Protein AF-A0A7W8RQ91-F1 (afdb_monomer_lite)

Sequence (75 aa):
MSAVLLDGDHIGAFYLALGTTEPSWDLLLVKGNIKQFDDPRTYVRFSSVMEIMDGFPGCRESMQAHLVALFEAAK

Radius of gyration: 19.15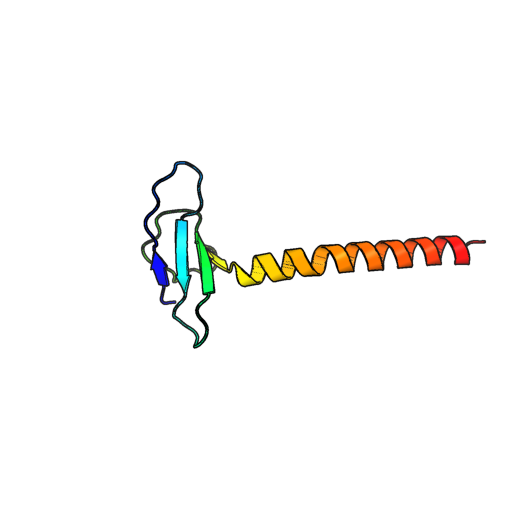 Å; chains: 1; bounding box: 30×22×60 Å

Secondary structure (DSSP, 8-state):
--EEEEP---TTPPEEEEE-SSSS-EEEEESS--S----TTSEEEHHHHHHHHHHHHHHHHHHHHHHHHHHHHT-

pLDDT: mean 81.17, std 10.4, range [56.56, 96.5]

Foldseek 3Di:
DDWDWDDDDDVPAFTWIWDPPDPDIWIKTARDPDPDCPDVVGIDTPVVVVVCVVVPVVVVVVVVVVVVVVVVVVD

Structure (mmCIF, N/CA/C/O backbone):
data_AF-A0A7W8RQ91-F1
#
_entry.id   AF-A0A7W8RQ91-F1
#
loop_
_atom_site.group_PDB
_atom_site.id
_atom_site.type_symbol
_atom_site.label_atom_id
_atom_site.label_alt_id
_atom_site.label_comp_id
_atom_site.label_asym_id
_atom_site.label_entity_id
_atom_site.label_seq_id
_atom_site.pdbx_PDB_ins_code
_atom_site.Cartn_x
_atom_site.Cartn_y
_atom_site.Cartn_z
_atom_site.occupancy
_atom_site.B_iso_or_equiv
_atom_site.auth_seq_id
_atom_site.auth_comp_id
_atom_site.auth_asym_id
_atom_site.auth_atom_id
_a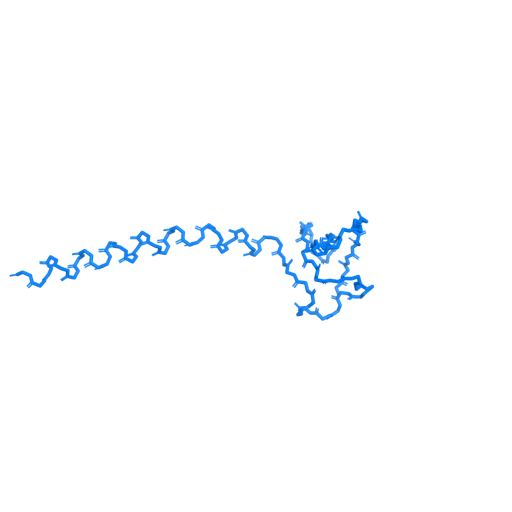tom_site.pdbx_PDB_model_num
ATOM 1 N N . MET A 1 1 ? -1.219 -8.366 -19.233 1.00 67.75 1 MET A N 1
ATOM 2 C CA . MET A 1 1 ? -2.078 -7.243 -18.763 1.00 67.75 1 MET A CA 1
ATOM 3 C C . MET A 1 1 ? -1.949 -6.101 -19.760 1.00 67.75 1 MET A C 1
ATOM 5 O O . MET A 1 1 ? -0.884 -5.962 -20.343 1.00 67.75 1 MET A O 1
ATOM 9 N N . SER A 1 2 ? -2.997 -5.304 -19.983 1.00 71.38 2 SER A N 1
ATOM 10 C CA . SER A 1 2 ? -2.938 -4.151 -20.895 1.00 71.38 2 SER A CA 1
ATOM 11 C C . SER A 1 2 ? -2.756 -2.852 -20.112 1.00 71.38 2 SER A C 1
ATOM 13 O O . SER A 1 2 ? -3.536 -2.584 -19.191 1.00 71.38 2 SER A O 1
ATOM 15 N N . ALA A 1 3 ? -1.732 -2.068 -20.460 1.00 71.25 3 ALA A N 1
ATOM 16 C CA . ALA A 1 3 ? -1.510 -0.743 -19.896 1.00 71.25 3 ALA A CA 1
ATOM 17 C C . ALA A 1 3 ? -0.785 0.209 -20.859 1.00 71.25 3 ALA A C 1
ATOM 19 O O . ALA A 1 3 ? -0.046 -0.229 -21.741 1.00 71.25 3 ALA A O 1
ATOM 20 N N . VAL A 1 4 ? -1.003 1.514 -20.678 1.00 75.00 4 VAL A N 1
ATOM 21 C CA . VAL A 1 4 ? -0.406 2.584 -21.497 1.00 75.00 4 VAL A CA 1
ATOM 22 C C . VAL A 1 4 ? 0.539 3.414 -20.638 1.00 75.00 4 VAL A C 1
ATOM 24 O O . VAL A 1 4 ? 0.102 3.956 -19.626 1.00 75.00 4 VAL A O 1
ATOM 27 N N . LEU A 1 5 ? 1.810 3.518 -21.041 1.00 76.12 5 LEU A N 1
ATOM 28 C CA . LEU A 1 5 ? 2.811 4.356 -20.375 1.00 76.12 5 LEU A CA 1
ATOM 29 C C . LEU A 1 5 ? 2.514 5.840 -20.640 1.00 76.12 5 LEU A C 1
ATOM 31 O O . LEU A 1 5 ? 2.334 6.244 -21.788 1.00 76.12 5 LEU A O 1
ATOM 35 N N . LEU A 1 6 ? 2.472 6.639 -19.581 1.00 72.19 6 LEU A N 1
ATOM 36 C CA . LEU A 1 6 ? 2.370 8.091 -19.635 1.00 72.19 6 LEU A CA 1
ATOM 37 C C . LEU A 1 6 ? 3.799 8.650 -19.610 1.00 72.19 6 LEU A C 1
ATOM 39 O O . LEU A 1 6 ? 4.573 8.331 -18.708 1.00 72.19 6 LEU A O 1
ATOM 43 N N . ASP A 1 7 ? 4.166 9.415 -20.635 1.00 64.50 7 ASP A N 1
ATOM 44 C CA . ASP A 1 7 ? 5.542 9.869 -20.861 1.00 64.50 7 ASP A CA 1
ATOM 45 C C . ASP A 1 7 ? 6.036 10.791 -19.729 1.00 64.50 7 ASP A C 1
ATOM 47 O O . ASP A 1 7 ? 5.305 11.670 -19.264 1.00 64.50 7 ASP A O 1
ATOM 51 N N . GLY A 1 8 ? 7.270 10.581 -19.266 1.00 60.19 8 GLY A N 1
ATOM 52 C CA . GLY A 1 8 ? 7.824 11.267 -18.096 1.00 60.19 8 GLY A CA 1
ATOM 53 C C . GLY A 1 8 ? 9.244 10.811 -17.786 1.00 60.19 8 GLY A C 1
ATOM 54 O O . GLY A 1 8 ? 9.456 9.944 -16.942 1.00 60.19 8 GLY A O 1
ATOM 55 N N . ASP A 1 9 ? 10.224 11.385 -18.480 1.00 56.56 9 ASP A N 1
ATOM 56 C CA . ASP A 1 9 ? 11.630 11.003 -18.337 1.00 56.56 9 ASP A CA 1
ATOM 57 C C . ASP A 1 9 ? 12.320 11.875 -17.275 1.00 56.56 9 ASP A C 1
ATOM 59 O O . ASP A 1 9 ? 12.934 12.910 -17.548 1.00 56.56 9 ASP A O 1
ATOM 63 N N . HIS A 1 10 ? 12.171 11.466 -16.015 1.00 62.16 10 HIS A N 1
ATOM 64 C CA . HIS A 1 10 ? 12.851 12.075 -14.875 1.00 62.16 10 HIS A CA 1
ATOM 65 C C . HIS A 1 10 ? 13.670 11.020 -14.130 1.00 62.16 10 HIS A C 1
ATOM 67 O O . HIS A 1 10 ? 13.141 10.010 -13.665 1.00 62.16 10 HIS A O 1
ATOM 73 N N . ILE A 1 11 ? 14.979 11.261 -14.002 1.00 61.16 11 ILE A N 1
ATOM 74 C CA . ILE A 1 11 ? 15.913 10.338 -13.345 1.00 61.16 11 ILE A CA 1
ATOM 75 C C . ILE A 1 11 ? 15.453 10.084 -11.902 1.00 61.16 11 ILE A C 1
ATOM 77 O O . ILE A 1 11 ? 15.425 10.998 -11.081 1.00 61.16 11 ILE A O 1
ATOM 81 N N . GLY A 1 12 ? 15.113 8.827 -11.600 1.00 63.78 12 GLY A N 1
ATOM 82 C CA . GLY A 1 12 ? 14.696 8.380 -10.267 1.00 63.78 12 GLY A CA 1
ATOM 83 C C . GLY A 1 12 ? 13.194 8.477 -9.974 1.00 63.78 12 GLY A C 1
ATOM 84 O O . GLY A 1 12 ? 12.780 8.053 -8.896 1.00 63.78 12 GLY A O 1
ATOM 85 N N . ALA A 1 13 ? 12.380 8.990 -10.901 1.00 70.12 13 ALA A N 1
ATOM 86 C CA . ALA A 1 13 ? 10.924 8.982 -10.775 1.00 70.12 13 ALA A CA 1
ATOM 87 C C . ALA A 1 13 ? 10.324 7.639 -11.224 1.00 70.12 13 ALA A C 1
ATOM 89 O O . ALA A 1 13 ? 10.905 6.913 -12.032 1.00 70.12 13 ALA A O 1
ATOM 90 N N . PHE A 1 14 ? 9.140 7.311 -10.701 1.00 75.12 14 PHE A N 1
ATOM 91 C CA . PHE A 1 14 ? 8.342 6.209 -11.237 1.00 75.12 14 PHE A CA 1
ATOM 92 C C . PHE A 1 14 ? 7.769 6.605 -12.595 1.00 75.12 14 PHE A C 1
ATOM 94 O O . PHE A 1 14 ? 7.235 7.705 -12.741 1.00 75.12 14 PHE A O 1
ATOM 101 N N . TYR A 1 15 ? 7.803 5.683 -13.553 1.00 82.31 15 TYR A N 1
ATOM 102 C CA . TYR A 1 15 ? 6.976 5.813 -14.742 1.00 82.31 15 TYR A CA 1
ATOM 103 C C . TYR A 1 15 ? 5.523 5.526 -14.364 1.00 82.31 15 TYR A C 1
ATOM 105 O O . TYR A 1 15 ? 5.243 4.641 -13.549 1.00 82.31 15 TYR A O 1
ATOM 113 N N . LEU A 1 16 ? 4.602 6.281 -14.952 1.00 84.06 16 LEU A N 1
ATOM 114 C CA . LEU A 1 16 ? 3.173 6.113 -14.727 1.00 84.06 16 LEU A CA 1
ATOM 115 C C . LEU A 1 16 ? 2.571 5.331 -15.886 1.00 84.06 16 LEU A C 1
ATOM 117 O O . LEU A 1 16 ? 2.898 5.585 -17.041 1.00 84.06 16 LEU A O 1
ATOM 121 N N . A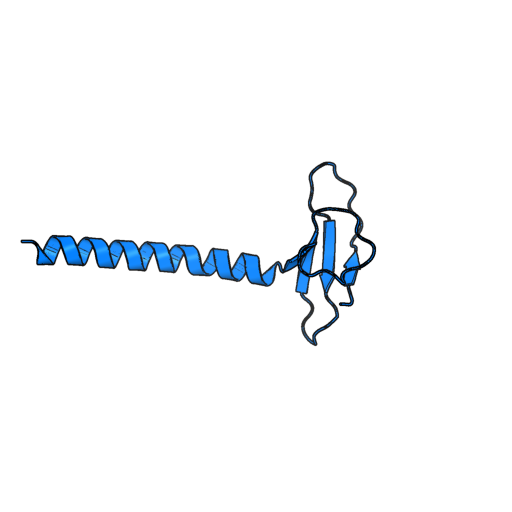LA A 1 17 ? 1.675 4.396 -15.594 1.00 86.00 17 ALA A N 1
ATOM 122 C CA . ALA A 1 17 ? 0.898 3.725 -16.627 1.00 86.00 17 ALA A CA 1
ATOM 123 C C . ALA A 1 17 ? -0.567 3.574 -16.223 1.00 86.00 17 ALA A C 1
ATOM 125 O O . ALA A 1 17 ? -0.880 3.475 -15.043 1.00 86.00 17 ALA A O 1
ATOM 126 N N . LEU A 1 18 ? -1.472 3.545 -17.198 1.00 85.06 18 LEU A N 1
ATOM 127 C CA . LEU A 1 18 ? -2.891 3.276 -16.959 1.00 85.06 18 LEU A CA 1
ATOM 128 C C . LEU A 1 18 ? -3.191 1.813 -17.248 1.00 85.06 18 LEU A C 1
ATOM 130 O O . LEU A 1 18 ? -3.054 1.388 -18.391 1.00 85.06 18 LEU A O 1
ATOM 134 N N . GLY A 1 19 ? -3.607 1.057 -16.234 1.00 84.50 19 GLY A N 1
ATOM 135 C CA . GLY A 1 19 ? -4.083 -0.314 -16.384 1.00 84.50 19 GLY A CA 1
ATOM 136 C C . GLY A 1 19 ? -5.494 -0.338 -16.963 1.00 84.50 19 GLY A C 1
ATOM 137 O O . GLY A 1 19 ? -6.416 0.213 -16.371 1.00 84.50 19 GLY A O 1
ATOM 138 N N . THR A 1 20 ? -5.669 -1.003 -18.105 1.00 81.50 20 THR A N 1
ATOM 139 C CA . THR A 1 20 ? -6.939 -1.046 -18.858 1.00 81.50 20 THR A CA 1
ATOM 140 C C . THR A 1 20 ? -7.567 -2.442 -18.880 1.00 81.50 20 THR A C 1
ATOM 142 O O . THR A 1 20 ? -8.367 -2.750 -19.759 1.00 81.50 20 THR A O 1
ATOM 145 N N . THR A 1 21 ? -7.122 -3.339 -17.995 1.00 73.25 21 THR A N 1
ATOM 146 C CA . THR A 1 21 ? -7.474 -4.773 -18.055 1.00 73.25 21 THR A CA 1
ATOM 147 C C . THR A 1 21 ? -8.824 -5.071 -17.389 1.00 73.25 21 THR A C 1
ATOM 149 O O . THR A 1 21 ? -9.460 -6.068 -17.713 1.00 73.25 21 THR A O 1
ATOM 152 N N . GLU A 1 22 ? -9.281 -4.192 -16.499 1.00 71.00 22 GLU A N 1
ATOM 153 C CA . GLU A 1 22 ? -10.552 -4.286 -15.777 1.00 71.00 22 GLU A CA 1
ATOM 154 C C . GLU A 1 22 ? -11.478 -3.108 -16.143 1.00 71.00 22 GLU A C 1
ATOM 156 O O . GLU A 1 22 ? -11.003 -2.100 -16.675 1.00 71.00 22 GLU A O 1
ATOM 161 N N . PRO A 1 23 ? -12.801 -3.208 -15.889 1.00 70.00 23 PRO A N 1
ATOM 162 C CA . PRO A 1 23 ? -13.758 -2.141 -16.202 1.00 70.00 23 PRO A CA 1
ATOM 163 C C . PRO A 1 23 ? -13.473 -0.820 -15.469 1.00 70.00 23 PRO A C 1
ATOM 165 O O . PRO A 1 23 ? -13.916 0.234 -15.923 1.00 70.00 23 PRO A O 1
ATOM 168 N N . SER A 1 24 ? -12.721 -0.859 -14.367 1.00 74.12 24 SER A N 1
ATOM 169 C CA . SER A 1 24 ? -12.154 0.315 -13.706 1.00 74.12 24 SER A CA 1
ATOM 170 C C . SER A 1 24 ? -10.698 0.508 -14.116 1.00 74.12 24 SER A C 1
ATOM 172 O O . SER A 1 24 ? -9.882 -0.407 -13.997 1.00 74.12 24 SER A O 1
ATOM 174 N N . TRP A 1 25 ? -10.365 1.715 -14.567 1.00 82.19 25 TRP A N 1
ATOM 175 C CA . TRP A 1 25 ? -8.978 2.092 -14.820 1.00 82.19 25 TRP A CA 1
ATOM 176 C C . TRP A 1 25 ? -8.245 2.279 -13.493 1.00 82.19 25 TRP A C 1
ATOM 178 O O . TRP A 1 25 ? -8.800 2.853 -12.557 1.00 82.19 25 TRP A O 1
ATOM 188 N N . ASP A 1 26 ? -6.994 1.832 -13.431 1.00 85.56 26 ASP A N 1
ATOM 189 C CA . ASP A 1 26 ? -6.117 2.046 -12.277 1.00 85.56 26 ASP A CA 1
ATOM 190 C C . ASP A 1 26 ? -4.788 2.655 -12.732 1.00 85.56 26 ASP A C 1
ATOM 192 O O . ASP A 1 26 ? -4.311 2.384 -13.839 1.00 85.56 26 ASP A O 1
ATOM 196 N N . LEU A 1 27 ? -4.189 3.480 -11.876 1.00 88.38 27 LEU A N 1
ATOM 197 C CA . LEU A 1 27 ? -2.873 4.057 -12.110 1.00 88.38 27 LEU A CA 1
ATOM 198 C C . LEU A 1 27 ? -1.804 3.096 -11.587 1.00 88.38 27 LEU A C 1
ATOM 200 O O . LEU A 1 27 ? -1.902 2.544 -10.495 1.00 88.38 27 LEU A O 1
ATOM 204 N N . LEU A 1 28 ? -0.755 2.909 -12.370 1.00 87.38 28 LEU A N 1
ATOM 205 C CA . LEU A 1 28 ? 0.327 1.980 -12.097 1.00 87.38 28 LEU A CA 1
ATOM 206 C C . LEU A 1 28 ? 1.617 2.768 -11.923 1.00 87.38 28 LEU A C 1
ATOM 208 O O . LEU A 1 28 ? 1.959 3.602 -12.761 1.00 87.38 28 LEU A O 1
ATOM 212 N N . LEU A 1 29 ? 2.339 2.464 -10.853 1.00 87.38 29 LEU A N 1
ATOM 213 C CA . LEU A 1 29 ? 3.674 2.969 -10.572 1.00 87.38 29 LEU A CA 1
ATOM 214 C C . LEU A 1 29 ? 4.695 1.941 -11.051 1.00 87.38 29 LEU A C 1
ATOM 216 O O . LEU A 1 29 ? 4.656 0.780 -10.638 1.00 87.38 29 LEU A O 1
ATOM 220 N N . VAL A 1 30 ? 5.617 2.358 -11.910 1.00 85.00 30 VAL A N 1
ATOM 221 C CA . VAL A 1 30 ? 6.510 1.452 -12.631 1.00 85.00 30 VAL A CA 1
ATOM 222 C C . VAL A 1 30 ? 7.964 1.870 -12.429 1.00 85.00 30 VAL A C 1
ATOM 224 O O . VAL A 1 30 ? 8.326 3.029 -12.614 1.00 85.00 30 VAL A O 1
ATOM 227 N N . LYS A 1 31 ? 8.827 0.923 -12.043 1.00 73.94 31 LYS A N 1
ATOM 228 C CA . LYS A 1 31 ? 10.226 1.208 -11.662 1.00 73.94 31 LYS A CA 1
ATOM 229 C C . LYS A 1 31 ? 11.183 1.382 -12.860 1.00 73.94 31 LYS A C 1
ATOM 231 O O . LYS A 1 31 ? 12.368 1.632 -12.671 1.00 73.94 31 LYS A O 1
ATOM 236 N N . GLY A 1 32 ? 10.699 1.260 -14.092 1.00 70.31 32 GLY A N 1
ATOM 237 C CA . GLY A 1 32 ? 11.511 1.427 -15.296 1.00 70.31 32 GLY A CA 1
ATOM 238 C C . GLY A 1 32 ? 10.665 1.523 -16.559 1.00 70.31 32 GLY A C 1
ATOM 239 O O . GLY A 1 32 ? 9.459 1.296 -16.523 1.00 70.31 32 GLY A O 1
ATOM 240 N N . ASN A 1 33 ? 11.304 1.839 -17.684 1.00 69.19 33 ASN A N 1
ATOM 241 C CA . ASN A 1 33 ? 10.647 1.869 -18.988 1.00 69.19 33 ASN A CA 1
ATOM 242 C C . ASN A 1 33 ? 10.432 0.434 -19.503 1.00 69.19 33 ASN A C 1
ATOM 244 O O . ASN A 1 33 ? 11.216 -0.100 -20.290 1.00 69.19 33 ASN A O 1
ATOM 248 N N . ILE A 1 34 ? 9.397 -0.223 -18.984 1.00 68.94 34 ILE A N 1
ATOM 249 C CA . ILE A 1 34 ? 8.955 -1.546 -19.425 1.00 68.94 34 ILE A CA 1
ATOM 250 C C . ILE A 1 34 ? 7.869 -1.397 -20.485 1.00 68.94 34 ILE A C 1
ATOM 252 O O . ILE A 1 34 ? 6.866 -0.717 -20.299 1.00 68.94 34 ILE A O 1
ATOM 256 N N . LYS A 1 35 ? 8.079 -2.076 -21.614 1.00 66.94 35 LYS A N 1
ATOM 257 C CA . LYS A 1 35 ? 7.153 -2.084 -22.757 1.00 66.94 35 LYS A CA 1
ATOM 258 C C . LYS A 1 35 ? 6.055 -3.143 -22.636 1.00 66.94 35 LYS A C 1
ATOM 260 O O . LYS A 1 35 ? 5.135 -3.156 -23.446 1.00 66.94 35 LYS A O 1
ATOM 265 N N . GLN A 1 36 ? 6.181 -4.052 -21.671 1.00 68.62 36 GLN A N 1
ATOM 266 C CA . GLN A 1 36 ? 5.271 -5.172 -21.444 1.00 68.62 36 GLN A CA 1
ATOM 267 C C . GLN A 1 36 ? 4.952 -5.263 -19.953 1.00 68.62 36 GLN A C 1
ATOM 269 O O . GLN A 1 36 ? 5.857 -5.247 -19.121 1.00 68.62 36 GLN A O 1
ATOM 274 N N . PHE A 1 37 ? 3.663 -5.364 -19.634 1.00 72.31 37 PHE A N 1
ATOM 275 C CA . PHE A 1 37 ? 3.131 -5.390 -18.267 1.00 72.31 37 PHE A CA 1
ATOM 276 C C . PHE A 1 37 ? 2.718 -6.804 -17.844 1.00 72.31 37 PHE A C 1
ATOM 278 O O . PHE A 1 37 ? 1.751 -6.994 -17.113 1.00 72.31 37 PHE A O 1
ATOM 285 N N . ASP A 1 38 ? 3.404 -7.824 -18.352 1.00 74.88 38 ASP A N 1
ATOM 286 C CA . ASP A 1 38 ? 2.987 -9.216 -18.164 1.00 74.88 38 ASP A CA 1
ATOM 287 C C . ASP A 1 38 ? 3.510 -9.833 -16.862 1.00 74.88 38 ASP A C 1
ATOM 289 O O . ASP A 1 38 ? 2.943 -10.811 -16.378 1.00 74.88 38 ASP A O 1
ATOM 293 N N . ASP A 1 39 ? 4.540 -9.232 -16.258 1.00 79.06 39 AS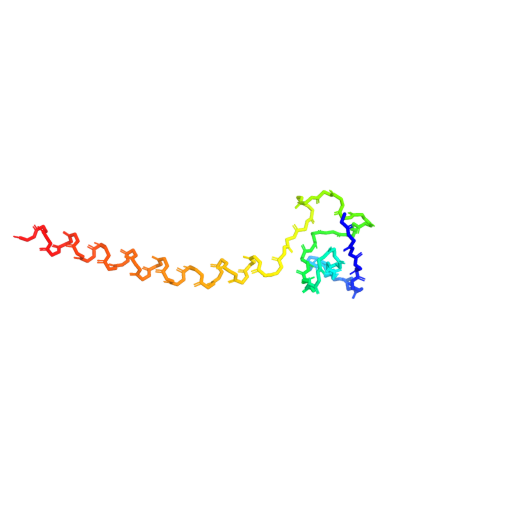P A N 1
ATOM 294 C CA . ASP A 1 39 ? 5.035 -9.613 -14.937 1.00 79.06 39 ASP A CA 1
ATOM 295 C C . ASP A 1 39 ? 4.482 -8.666 -13.850 1.00 79.06 39 ASP A C 1
ATOM 297 O O . ASP A 1 39 ? 4.903 -7.503 -13.778 1.00 79.06 39 ASP A O 1
ATOM 301 N N . PRO A 1 40 ? 3.596 -9.142 -12.952 1.00 75.94 40 PRO A N 1
ATOM 302 C CA . PRO A 1 40 ? 3.018 -8.341 -11.871 1.00 75.94 40 PRO A CA 1
ATOM 303 C C . PRO A 1 40 ? 4.035 -7.853 -10.832 1.00 75.94 40 PRO A C 1
ATOM 305 O O . PRO A 1 40 ? 3.689 -7.056 -9.967 1.00 75.94 40 PRO A O 1
ATOM 308 N N . ARG A 1 41 ? 5.295 -8.303 -10.891 1.00 80.50 41 ARG A N 1
ATOM 309 C CA . ARG A 1 41 ? 6.379 -7.823 -10.018 1.00 80.50 41 ARG A CA 1
ATOM 310 C C . ARG A 1 41 ? 7.021 -6.528 -10.508 1.00 80.50 41 ARG A C 1
ATOM 312 O O . ARG A 1 41 ? 7.864 -5.965 -9.813 1.00 80.50 41 ARG A O 1
ATOM 319 N N . THR A 1 42 ? 6.667 -6.074 -11.707 1.00 82.62 42 THR A N 1
ATOM 320 C CA . THR A 1 42 ? 7.322 -4.936 -12.366 1.00 82.62 42 THR A CA 1
ATOM 321 C C . THR A 1 42 ? 6.584 -3.607 -12.176 1.00 82.62 42 THR A C 1
ATOM 323 O O . THR A 1 42 ? 7.140 -2.549 -12.479 1.00 82.62 42 THR A O 1
ATOM 326 N N . TYR A 1 43 ? 5.373 -3.641 -11.614 1.00 85.19 43 TYR A N 1
ATOM 327 C CA . TYR A 1 43 ? 4.551 -2.466 -11.334 1.00 85.19 43 TYR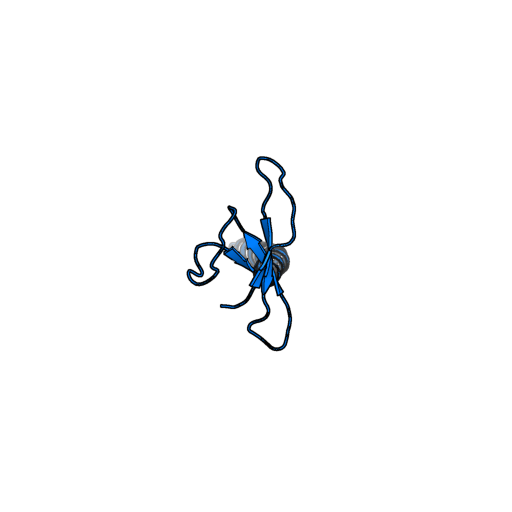 A CA 1
ATOM 328 C C . TYR A 1 43 ? 3.803 -2.600 -10.001 1.00 85.19 43 TYR A C 1
ATOM 330 O O . TYR A 1 43 ? 3.608 -3.695 -9.477 1.00 85.19 43 TYR A O 1
ATOM 338 N N . VAL A 1 44 ? 3.356 -1.467 -9.462 1.00 87.50 44 VAL A N 1
ATOM 339 C CA . VAL A 1 44 ? 2.512 -1.382 -8.265 1.00 87.50 44 VAL A CA 1
ATOM 340 C C . VAL A 1 44 ? 1.235 -0.633 -8.621 1.00 87.50 44 VAL A C 1
ATOM 342 O O . VAL A 1 44 ? 1.290 0.403 -9.278 1.00 87.50 44 VAL A O 1
ATOM 345 N N . ARG A 1 45 ? 0.081 -1.141 -8.186 1.00 88.88 45 ARG A N 1
ATOM 346 C CA . ARG A 1 45 ? -1.205 -0.448 -8.331 1.00 88.88 45 ARG A CA 1
ATOM 347 C C . ARG A 1 45 ? -1.317 0.689 -7.322 1.00 88.88 45 ARG A C 1
ATOM 349 O O . ARG A 1 45 ? -1.077 0.480 -6.134 1.00 88.88 45 ARG A O 1
ATOM 356 N N . PHE A 1 46 ? -1.692 1.875 -7.787 1.00 88.12 46 PHE A N 1
ATOM 357 C CA . PHE A 1 46 ? -1.857 3.046 -6.934 1.00 88.12 46 PHE A CA 1
ATOM 358 C C . PHE A 1 46 ? -2.992 2.844 -5.925 1.00 88.12 46 PHE A C 1
ATOM 360 O O . PHE A 1 46 ? -2.825 3.178 -4.755 1.00 88.12 46 PHE A O 1
ATOM 367 N N . SER A 1 47 ? -4.090 2.204 -6.339 1.00 88.38 47 SER A N 1
ATOM 368 C CA . SER A 1 47 ? -5.175 1.774 -5.444 1.00 88.38 47 SER A CA 1
ATOM 369 C C . SER A 1 47 ? -4.668 0.970 -4.237 1.00 88.38 47 SER A C 1
ATOM 371 O O . SER A 1 47 ? -4.991 1.294 -3.099 1.00 88.38 47 SER A O 1
ATOM 373 N N . SER A 1 48 ? -3.782 -0.005 -4.457 1.00 88.38 48 SER A N 1
ATOM 374 C CA . SER A 1 48 ? -3.188 -0.805 -3.377 1.00 88.38 48 SER A CA 1
ATOM 375 C C . SER A 1 48 ? -2.301 0.021 -2.437 1.00 88.38 48 SER A C 1
ATOM 377 O O . SER A 1 48 ? -2.233 -0.269 -1.246 1.00 88.38 48 SER A O 1
ATOM 379 N N . VAL A 1 49 ? -1.622 1.059 -2.940 1.00 86.56 49 VAL A N 1
ATOM 380 C CA . VAL A 1 49 ? -0.865 1.990 -2.083 1.00 86.56 49 VAL A CA 1
ATOM 381 C C . VAL A 1 49 ? -1.817 2.791 -1.198 1.00 86.56 49 VAL A C 1
ATOM 383 O O . VAL A 1 49 ? -1.561 2.923 -0.002 1.00 86.56 49 VAL A O 1
ATOM 386 N N . MET A 1 50 ? -2.925 3.275 -1.763 1.00 87.31 50 MET A N 1
ATOM 387 C CA . MET A 1 50 ? -3.955 3.998 -1.014 1.00 87.31 50 MET A CA 1
ATOM 388 C C . MET A 1 50 ? -4.577 3.121 0.077 1.00 87.31 50 MET A C 1
ATOM 390 O O . MET A 1 50 ? -4.638 3.547 1.223 1.00 87.31 50 MET A O 1
ATOM 394 N N . GLU A 1 51 ? -4.922 1.867 -0.226 1.00 89.06 51 GLU A N 1
ATOM 395 C CA . GLU A 1 51 ? -5.447 0.914 0.765 1.00 89.06 51 GLU A CA 1
ATOM 396 C C . GLU A 1 51 ? -4.481 0.693 1.942 1.00 89.06 51 GLU A C 1
ATOM 398 O O . GLU A 1 51 ? -4.898 0.651 3.102 1.00 89.06 51 GLU A O 1
ATOM 403 N N . ILE A 1 52 ? -3.175 0.585 1.668 1.00 86.19 52 ILE A N 1
ATOM 404 C CA . ILE A 1 52 ? -2.148 0.468 2.715 1.00 86.19 52 ILE A CA 1
ATOM 405 C C . ILE A 1 52 ? -2.087 1.748 3.556 1.00 86.19 52 ILE A C 1
ATOM 407 O O . ILE A 1 52 ? -2.020 1.675 4.787 1.00 86.19 52 ILE A O 1
ATOM 411 N N . MET A 1 53 ? -2.097 2.913 2.904 1.00 83.94 53 MET A N 1
ATOM 412 C CA . MET A 1 53 ? -2.056 4.208 3.583 1.00 83.94 53 MET A CA 1
ATOM 413 C C . MET A 1 53 ? -3.286 4.440 4.459 1.00 83.94 53 MET A C 1
ATOM 415 O O . MET A 1 53 ? -3.131 4.958 5.561 1.00 83.94 53 MET A O 1
ATOM 419 N N . ASP A 1 54 ? -4.467 4.016 4.018 1.00 86.81 54 ASP A N 1
ATOM 420 C CA . ASP A 1 54 ? -5.717 4.145 4.769 1.00 86.81 54 ASP A CA 1
ATOM 421 C C . ASP A 1 54 ? -5.789 3.144 5.935 1.00 86.81 54 ASP A C 1
ATOM 423 O O . ASP A 1 54 ? -6.259 3.472 7.027 1.00 86.81 54 ASP A O 1
ATOM 427 N N . GLY A 1 55 ? -5.272 1.925 5.748 1.00 86.06 55 GLY A N 1
ATOM 428 C CA . GLY A 1 55 ? -5.253 0.892 6.787 1.00 86.06 55 GLY A CA 1
ATOM 429 C C . GLY A 1 55 ? -4.242 1.149 7.911 1.00 86.06 55 GLY A C 1
ATOM 430 O O . GLY A 1 55 ? -4.454 0.732 9.054 1.00 86.06 55 GLY A O 1
ATOM 431 N N . PHE A 1 56 ? -3.140 1.847 7.624 1.00 88.00 56 PHE A N 1
ATOM 432 C CA . PHE A 1 56 ? -2.059 2.058 8.590 1.00 88.00 56 PHE A CA 1
ATOM 433 C C . PHE A 1 56 ? -2.471 2.895 9.823 1.00 88.00 56 PHE A C 1
ATOM 435 O O . PHE A 1 56 ? -2.179 2.466 10.946 1.00 88.00 56 PHE A O 1
ATOM 442 N N . PRO A 1 57 ? -3.187 4.032 9.688 1.00 88.50 57 PRO A N 1
ATOM 443 C CA . PRO A 1 57 ? -3.750 4.760 10.823 1.00 88.50 57 PRO A CA 1
ATOM 444 C C . PRO A 1 57 ? -4.653 3.893 11.706 1.00 88.50 57 PRO A C 1
ATOM 446 O O . PRO A 1 57 ? -4.461 3.875 12.922 1.00 88.50 57 PRO A O 1
ATOM 449 N N . GLY A 1 58 ? -5.565 3.120 11.107 1.00 87.25 58 GLY A N 1
ATOM 450 C CA . GLY A 1 58 ? -6.483 2.250 11.850 1.00 87.25 58 GLY A CA 1
ATOM 451 C C . GLY A 1 58 ? -5.763 1.131 12.608 1.00 87.25 58 GLY A C 1
ATOM 452 O O . GLY A 1 58 ? -6.092 0.837 13.760 1.00 87.25 58 GLY A O 1
ATOM 453 N N . CYS A 1 59 ? -4.722 0.551 12.004 1.00 89.62 59 CYS A N 1
ATOM 454 C CA . CYS A 1 59 ? -3.849 -0.421 12.663 1.00 89.62 59 CYS A CA 1
ATOM 455 C C . CYS A 1 59 ? -3.143 0.194 13.881 1.00 89.62 59 CYS A C 1
ATOM 457 O O . CYS A 1 59 ? -3.164 -0.377 14.974 1.00 89.62 59 CYS A O 1
ATOM 459 N N . ARG A 1 60 ? -2.572 1.394 13.718 1.00 90.56 60 ARG A N 1
ATOM 460 C CA . ARG A 1 60 ? -1.898 2.123 14.800 1.00 90.56 60 ARG A CA 1
ATOM 461 C C . ARG A 1 60 ? -2.844 2.415 15.965 1.00 90.56 60 ARG A C 1
ATOM 463 O O . ARG A 1 60 ? -2.470 2.193 17.113 1.00 90.56 60 ARG A O 1
ATOM 470 N N . GLU A 1 61 ? -4.050 2.897 15.682 1.00 94.06 61 GLU A N 1
ATOM 471 C CA . GLU A 1 61 ? -5.061 3.199 16.704 1.00 94.06 61 GLU A CA 1
ATOM 472 C C . GLU A 1 61 ? -5.517 1.941 17.446 1.00 94.06 61 GLU A C 1
ATOM 474 O O . GLU A 1 61 ? -5.543 1.924 18.677 1.00 94.06 61 GLU A O 1
ATOM 479 N N . SER A 1 62 ? -5.789 0.859 16.713 1.00 93.50 62 SER A N 1
ATOM 480 C CA . SER A 1 62 ? -6.191 -0.427 17.296 1.00 93.50 62 SER A CA 1
ATOM 481 C C . SER A 1 62 ? -5.097 -1.015 18.190 1.00 93.50 62 SER A C 1
ATOM 483 O O . SER A 1 62 ? -5.374 -1.502 19.286 1.00 93.50 62 SER A O 1
ATOM 485 N N . MET A 1 63 ? -3.838 -0.928 17.755 1.00 92.56 63 MET A N 1
ATOM 486 C CA . MET A 1 63 ? -2.686 -1.378 18.534 1.00 92.56 63 MET A CA 1
ATOM 487 C C . MET A 1 63 ? -2.504 -0.540 19.803 1.00 92.56 63 MET A C 1
ATOM 489 O O . MET A 1 63 ? -2.299 -1.102 20.878 1.00 92.56 63 MET A O 1
ATOM 493 N N . GLN A 1 64 ? -2.636 0.786 19.710 1.00 95.25 64 GLN A N 1
ATOM 494 C CA . GLN A 1 64 ? -2.579 1.667 20.875 1.00 95.25 64 GLN A CA 1
ATOM 495 C C . GLN A 1 64 ? -3.677 1.322 21.889 1.00 95.25 64 GLN A C 1
ATOM 497 O O . GLN A 1 64 ? -3.390 1.185 23.078 1.00 95.25 64 GLN A O 1
ATOM 502 N N . ALA A 1 65 ? -4.918 1.140 21.430 1.00 96.25 65 ALA A N 1
ATOM 503 C CA . ALA A 1 65 ? -6.035 0.759 22.290 1.00 96.25 65 ALA A CA 1
ATOM 504 C C . ALA A 1 65 ? -5.789 -0.590 22.984 1.00 96.25 65 ALA A C 1
ATOM 506 O O . ALA A 1 65 ? -6.019 -0.720 24.187 1.00 96.25 65 ALA A O 1
ATOM 507 N N . HIS A 1 66 ? -5.265 -1.576 22.250 1.00 94.06 66 HIS A N 1
ATOM 508 C CA . HIS A 1 66 ? -4.930 -2.884 22.805 1.00 94.06 66 HIS A CA 1
ATOM 509 C C . HIS A 1 66 ? -3.840 -2.803 23.884 1.00 94.06 66 HIS A C 1
ATOM 511 O O . HIS A 1 66 ? -3.996 -3.378 24.960 1.00 94.06 66 HIS A O 1
ATOM 517 N N . LEU A 1 67 ? -2.761 -2.054 23.634 1.00 94.69 67 LEU A N 1
ATOM 518 C CA . LEU A 1 67 ? -1.675 -1.874 24.602 1.00 94.69 67 LEU A CA 1
ATOM 519 C C . LEU A 1 67 ? -2.156 -1.174 25.879 1.00 94.69 67 LEU A C 1
ATOM 521 O O . LEU A 1 67 ? -1.808 -1.599 26.977 1.00 94.69 67 LEU A O 1
ATOM 525 N N . VAL A 1 68 ? -2.994 -0.139 25.751 1.00 96.50 68 VAL A N 1
ATOM 526 C CA . VAL A 1 68 ? -3.610 0.534 26.906 1.00 96.50 68 VAL A CA 1
ATOM 527 C C . VAL A 1 68 ? -4.463 -0.442 27.717 1.00 96.50 68 VAL A C 1
ATOM 529 O O . VAL A 1 68 ? -4.339 -0.483 28.938 1.00 96.50 68 VAL A O 1
ATOM 532 N N . ALA A 1 69 ? -5.279 -1.269 27.057 1.00 96.25 69 ALA A N 1
ATOM 533 C CA . ALA A 1 69 ? -6.099 -2.267 27.740 1.00 96.25 69 ALA A CA 1
ATOM 534 C C . ALA A 1 69 ? -5.253 -3.286 28.523 1.00 96.25 69 ALA A C 1
ATOM 536 O O . ALA A 1 69 ? -5.618 -3.644 29.642 1.00 96.25 69 ALA A O 1
ATOM 537 N N . LEU A 1 70 ? -4.107 -3.715 27.980 1.00 96.25 70 LEU A N 1
ATOM 538 C CA . LEU A 1 70 ? -3.174 -4.595 28.691 1.00 96.25 70 LEU A CA 1
ATOM 539 C C . LEU A 1 70 ? -2.590 -3.932 29.945 1.00 96.25 70 LEU A C 1
ATOM 541 O O . LEU A 1 70 ? -2.468 -4.594 30.972 1.00 96.25 70 LEU A O 1
ATOM 545 N N . PHE A 1 71 ? -2.257 -2.639 29.888 1.00 94.44 71 PHE A N 1
ATOM 546 C CA . PHE A 1 71 ? -1.755 -1.917 31.060 1.00 94.44 71 PHE A CA 1
ATOM 547 C C . PHE A 1 71 ? -2.813 -1.745 32.150 1.00 94.44 71 PHE A C 1
ATOM 549 O O . PHE A 1 71 ? -2.487 -1.875 33.327 1.00 94.44 71 PHE A O 1
ATOM 556 N N . GLU A 1 72 ? -4.067 -1.475 31.782 1.00 94.06 72 GLU A N 1
ATOM 557 C CA . GLU A 1 72 ? -5.158 -1.373 32.758 1.00 94.06 72 GLU A CA 1
ATOM 558 C C . GLU A 1 72 ? -5.517 -2.734 33.367 1.00 94.06 72 GLU A C 1
ATOM 560 O O . GLU A 1 72 ? -5.783 -2.808 34.560 1.00 94.06 72 GLU A O 1
ATOM 565 N N . ALA A 1 73 ? -5.468 -3.818 32.586 1.00 90.19 73 ALA A N 1
ATOM 566 C CA . ALA A 1 73 ? -5.727 -5.173 33.080 1.00 90.19 73 ALA A CA 1
ATOM 567 C C . ALA A 1 73 ? -4.604 -5.736 33.972 1.00 90.19 73 ALA A C 1
ATOM 569 O O . ALA A 1 73 ? -4.823 -6.710 34.687 1.00 90.19 73 ALA A O 1
ATOM 570 N N . ALA A 1 74 ? -3.399 -5.165 33.897 1.00 83.44 74 ALA A N 1
ATOM 571 C CA . ALA A 1 74 ? -2.250 -5.559 34.709 1.00 83.44 74 ALA A CA 1
ATOM 572 C C . ALA A 1 74 ? -2.167 -4.830 36.068 1.00 83.44 74 ALA A C 1
ATOM 574 O O . ALA A 1 74 ? -1.236 -5.103 36.829 1.00 83.44 74 ALA A O 1
ATOM 575 N N . LYS A 1 75 ? -3.091 -3.902 36.361 1.00 61.78 75 LYS A N 1
ATOM 576 C CA . LYS A 1 75 ? -3.266 -3.292 37.691 1.00 61.78 75 LYS A CA 1
ATOM 577 C C . LYS A 1 75 ? -4.119 -4.177 38.592 1.00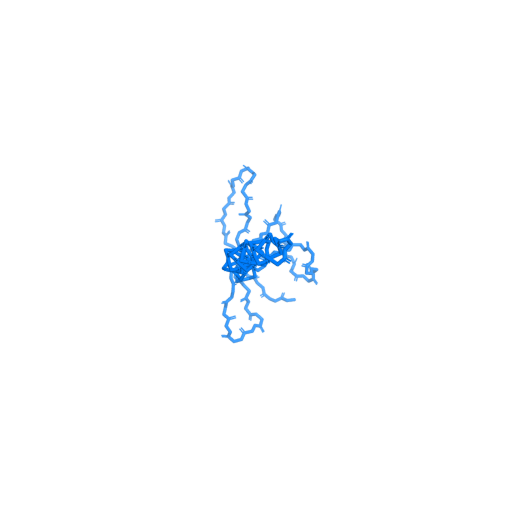 61.78 75 LYS A C 1
ATOM 579 O O . LYS A 1 75 ? -3.801 -4.211 39.801 1.00 61.78 75 LYS A O 1
#